Protein AF-A0A4Y1KEZ1-F1 (afdb_monomer_lite)

Foldseek 3Di:
DDDDDPPVVPPDDPDQDPVNVVCVVCVPDPPDDDPVCQVPDPVNCVVCVPVVVVVVVVVVCCVVVPVVCVVVVPADPQLQAAPVGPDGLDQDDDVCSVVSVVVSRVRD

pLDDT: mean 82.0, std 17.88, range [36.75, 98.69]

Structure (mmCIF, N/CA/C/O backbone):
data_AF-A0A4Y1KEZ1-F1
#
_entry.id   AF-A0A4Y1KEZ1-F1
#
loop_
_atom_site.group_PDB
_atom_site.id
_atom_site.type_symbol
_atom_site.label_atom_id
_atom_site.label_alt_id
_atom_site.label_comp_id
_atom_site.label_asym_id
_atom_site.label_entity_id
_atom_site.label_seq_id
_atom_site.pdbx_PDB_ins_code
_atom_site.Cartn_x
_atom_site.Cartn_y
_atom_site.Cartn_z
_atom_site.occupancy
_atom_site.B_iso_or_equiv
_atom_site.auth_seq_id
_atom_site.auth_comp_id
_atom_site.auth_asym_id
_atom_site.auth_atom_id
_atom_site.pdbx_PDB_model_num
ATOM 1 N N . MET A 1 1 ? -14.662 14.401 -81.973 1.00 36.75 1 MET A N 1
ATOM 2 C CA . MET A 1 1 ? -15.313 15.700 -81.718 1.00 36.75 1 MET A CA 1
ATOM 3 C C . MET A 1 1 ? -15.819 15.662 -80.279 1.00 36.75 1 MET A C 1
ATOM 5 O O . MET A 1 1 ? -16.770 14.934 -80.063 1.00 36.75 1 MET A O 1
ATOM 9 N N . TYR A 1 2 ? -15.112 16.363 -79.368 1.00 36.78 2 TYR A N 1
ATOM 10 C CA . TYR A 1 2 ? -15.459 16.754 -77.973 1.00 36.78 2 TYR A CA 1
ATOM 11 C C . TYR A 1 2 ? -15.804 15.623 -76.970 1.00 36.78 2 TYR A C 1
ATOM 13 O O . TYR A 1 2 ? -16.506 14.694 -77.321 1.00 36.78 2 TYR A O 1
ATOM 21 N N . LEU A 1 3 ? -15.416 15.593 -75.693 1.00 46.59 3 LEU A N 1
ATOM 22 C CA . LEU A 1 3 ? -14.572 16.387 -74.793 1.00 46.59 3 LEU A CA 1
ATOM 23 C C . LEU A 1 3 ? -14.400 15.459 -73.562 1.00 46.59 3 LEU A C 1
ATOM 25 O O . LEU A 1 3 ? -15.409 15.057 -72.991 1.00 46.59 3 LEU A O 1
ATOM 29 N N . THR A 1 4 ? -13.191 15.039 -73.180 1.00 44.88 4 THR A N 1
ATOM 30 C CA . THR A 1 4 ? -12.986 14.325 -71.902 1.00 44.88 4 THR A CA 1
ATOM 31 C C . THR A 1 4 ? -12.524 15.343 -70.871 1.00 44.88 4 THR A C 1
ATOM 33 O O . THR A 1 4 ? -11.420 15.876 -70.992 1.00 44.88 4 THR A O 1
ATOM 36 N N . ASP A 1 5 ? -13.392 15.651 -69.911 1.00 42.66 5 ASP A N 1
ATOM 37 C CA . ASP A 1 5 ? -13.176 16.684 -68.902 1.00 42.66 5 ASP A CA 1
ATOM 38 C C . ASP A 1 5 ? -11.881 16.460 -68.091 1.00 42.66 5 ASP A C 1
ATOM 40 O O . ASP A 1 5 ? -11.651 15.363 -67.573 1.00 42.66 5 ASP A O 1
ATOM 44 N N . PRO A 1 6 ? -11.037 17.493 -67.899 1.00 44.22 6 PRO A N 1
ATOM 45 C CA . PRO A 1 6 ? -9.753 17.380 -67.200 1.00 44.22 6 PRO A CA 1
ATOM 46 C C . PRO A 1 6 ? -9.872 17.323 -65.663 1.00 44.22 6 PRO A C 1
ATOM 48 O O . PRO A 1 6 ? -8.868 17.442 -64.964 1.00 44.22 6 PRO A O 1
ATOM 51 N N . ILE A 1 7 ? -11.078 17.144 -65.112 1.00 48.97 7 ILE A N 1
ATOM 52 C CA . ILE A 1 7 ? -11.306 17.068 -63.657 1.00 48.97 7 ILE A CA 1
ATOM 53 C C . ILE A 1 7 ? -11.103 15.639 -63.122 1.00 48.97 7 ILE A C 1
ATOM 55 O O . ILE A 1 7 ? -10.732 15.470 -61.963 1.00 48.97 7 ILE A O 1
ATOM 59 N N . PHE A 1 8 ? -11.255 14.608 -63.962 1.00 44.09 8 PHE A N 1
ATOM 60 C CA . PHE A 1 8 ? -11.223 13.210 -63.510 1.00 44.09 8 PHE A CA 1
ATOM 61 C C . PHE A 1 8 ? -9.811 12.675 -63.201 1.00 44.09 8 PHE A C 1
ATOM 63 O O . PHE A 1 8 ? -9.668 11.759 -62.405 1.00 44.09 8 PHE A O 1
ATOM 70 N N . TYR A 1 9 ? -8.752 13.281 -63.749 1.00 42.84 9 TYR A N 1
ATOM 71 C CA . TYR A 1 9 ? -7.360 12.861 -63.499 1.00 42.84 9 TYR A CA 1
ATOM 72 C C . TYR A 1 9 ? -6.708 13.529 -62.270 1.00 42.84 9 TYR A C 1
ATOM 74 O O . TYR A 1 9 ? -5.494 13.449 -62.101 1.00 42.84 9 TYR A O 1
ATOM 82 N N . ARG A 1 10 ? -7.480 14.230 -61.423 1.00 42.56 10 ARG A N 1
ATOM 83 C CA . ARG A 1 10 ? -6.976 14.890 -60.196 1.00 42.56 10 ARG A CA 1
ATOM 84 C C . ARG A 1 10 ? -7.263 14.094 -58.915 1.00 42.56 10 ARG A C 1
ATOM 86 O O . ARG A 1 10 ? -7.011 14.588 -57.823 1.00 42.56 10 ARG A O 1
ATOM 93 N N . ILE A 1 11 ? -7.801 12.889 -59.011 1.00 51.31 11 ILE A N 1
ATOM 94 C CA . ILE A 1 11 ? -8.042 12.032 -57.850 1.00 51.31 11 ILE A CA 1
ATOM 95 C C . ILE A 1 11 ? -7.341 10.706 -58.159 1.00 51.31 11 ILE A C 1
ATOM 97 O O . ILE A 1 11 ? -7.454 10.219 -59.277 1.00 51.31 11 ILE A O 1
ATOM 101 N N . ASP A 1 12 ? -6.575 10.196 -57.195 1.00 49.47 12 ASP A N 1
ATOM 102 C CA . ASP A 1 12 ? -5.758 8.967 -57.224 1.00 49.47 12 ASP A CA 1
ATOM 103 C C . ASP A 1 12 ? -4.263 9.147 -57.555 1.00 49.47 12 ASP A C 1
ATOM 105 O O . ASP A 1 12 ? -3.692 8.499 -58.431 1.00 49.47 12 ASP A O 1
ATOM 109 N N . SER A 1 13 ? -3.581 9.978 -56.761 1.00 53.66 13 SER A N 1
ATOM 110 C CA . SER A 1 13 ? -2.152 9.775 -56.484 1.00 53.66 13 SER A CA 1
ATOM 111 C C . SER A 1 13 ? -2.012 8.650 -55.441 1.00 53.66 13 SER A C 1
ATOM 113 O O . SER A 1 13 ? -2.390 8.880 -54.296 1.00 53.66 13 SER A O 1
ATOM 115 N N . PRO A 1 14 ? -1.435 7.466 -55.740 1.00 55.44 14 PRO A N 1
ATOM 116 C CA . PRO A 1 14 ? -1.177 6.432 -54.730 1.00 55.44 14 PRO A CA 1
ATOM 117 C C . PRO A 1 14 ? 0.131 6.688 -53.961 1.00 55.44 14 PRO A C 1
ATOM 119 O O . PRO A 1 14 ? 0.701 5.779 -53.363 1.00 55.44 14 PRO A O 1
ATOM 122 N N . PHE A 1 15 ? 0.661 7.908 -54.026 1.00 55.44 15 PHE A N 1
ATOM 123 C CA . PHE A 1 15 ? 1.938 8.262 -53.433 1.00 55.44 15 PHE A CA 1
ATOM 124 C C . PHE A 1 15 ? 1.6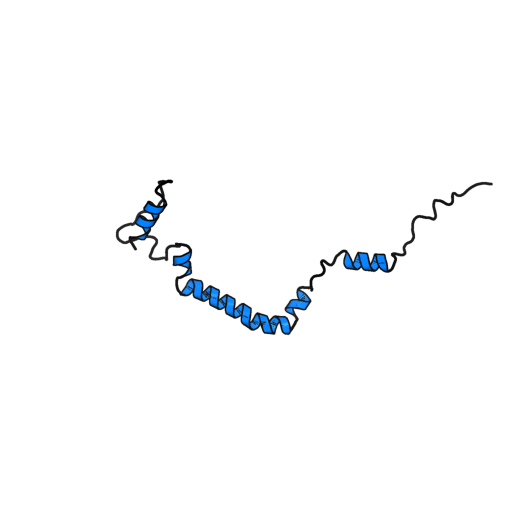75 9.111 -52.197 1.00 55.44 15 PHE A C 1
ATOM 126 O O . PHE A 1 15 ? 1.615 10.338 -52.292 1.00 55.44 15 PHE A O 1
ATOM 133 N N . LEU A 1 16 ? 1.504 8.445 -51.048 1.00 60.84 16 LEU A N 1
ATOM 134 C CA . LEU A 1 16 ? 1.637 9.120 -49.760 1.00 60.84 16 LEU A CA 1
ATOM 135 C C . LEU A 1 16 ? 2.983 9.847 -49.780 1.00 60.84 16 LEU A C 1
ATOM 137 O O . LEU A 1 16 ? 4.030 9.259 -50.075 1.00 60.84 16 LEU A O 1
ATOM 141 N N . THR A 1 17 ? 2.965 11.148 -49.517 1.00 77.44 17 THR A N 1
ATOM 142 C CA . THR A 1 17 ? 4.218 11.901 -49.431 1.00 77.44 17 THR A CA 1
ATOM 143 C C . THR A 1 17 ? 5.034 11.387 -48.241 1.00 77.44 17 THR A C 1
ATOM 145 O O . THR A 1 17 ? 4.479 10.829 -47.298 1.00 77.44 17 THR A O 1
ATOM 148 N N . VAL A 1 18 ? 6.360 11.567 -48.239 1.00 69.69 18 VAL A N 1
ATOM 149 C CA . VAL A 1 18 ? 7.200 11.179 -47.082 1.00 69.69 18 VAL A CA 1
ATOM 150 C C . VAL A 1 18 ? 6.670 11.803 -45.786 1.00 69.69 18 VAL A C 1
ATOM 152 O O . VAL A 1 18 ? 6.702 11.156 -44.747 1.00 69.69 18 VAL A O 1
ATOM 155 N N . GLN A 1 19 ? 6.120 13.017 -45.863 1.00 68.12 19 GLN A N 1
ATOM 156 C CA . GLN A 1 19 ? 5.471 13.678 -44.731 1.00 68.12 19 GLN A CA 1
ATOM 157 C C . GLN A 1 19 ? 4.213 12.938 -44.270 1.00 68.12 19 GLN A C 1
ATOM 159 O O . GLN A 1 19 ? 4.032 12.749 -43.079 1.00 68.12 19 GLN A O 1
ATOM 164 N N . GLU A 1 20 ? 3.398 12.441 -45.196 1.00 69.00 20 GLU A N 1
ATOM 165 C CA . GLU A 1 20 ? 2.186 11.675 -44.892 1.00 69.00 20 GLU A CA 1
ATOM 166 C C . GLU A 1 20 ? 2.509 10.272 -44.347 1.00 69.00 20 GLU A C 1
ATOM 168 O O . GLU A 1 20 ? 1.839 9.796 -43.441 1.00 69.00 20 GLU A O 1
ATOM 173 N N . TYR A 1 21 ? 3.580 9.620 -44.821 1.00 66.31 21 TYR A N 1
ATOM 174 C CA . TYR A 1 21 ? 4.095 8.375 -44.226 1.00 66.31 21 TYR A CA 1
ATOM 175 C C . TYR A 1 21 ? 4.655 8.595 -42.817 1.00 66.31 21 TYR A C 1
ATOM 177 O O . TYR A 1 21 ? 4.456 7.757 -41.936 1.00 66.31 21 TYR A O 1
ATOM 185 N N . VAL A 1 22 ? 5.355 9.711 -42.602 1.00 68.25 22 VAL A N 1
ATOM 186 C CA . VAL A 1 22 ? 5.852 10.113 -41.283 1.00 68.25 22 VAL A CA 1
ATOM 187 C C . VAL A 1 22 ? 4.673 10.414 -40.358 1.00 68.25 22 VAL A C 1
ATOM 189 O O . VAL A 1 22 ? 4.620 9.842 -39.273 1.00 68.25 22 VAL A O 1
ATOM 192 N N . GLU A 1 23 ? 3.677 11.183 -40.801 1.00 67.31 23 GLU A N 1
ATOM 193 C CA . GLU A 1 23 ? 2.438 11.436 -40.056 1.00 67.31 23 GLU A CA 1
ATOM 194 C C . GLU A 1 23 ? 1.670 10.145 -39.756 1.00 67.31 23 GLU A C 1
ATOM 196 O O . GLU A 1 23 ? 1.264 9.945 -38.617 1.00 67.31 23 GLU A O 1
ATOM 201 N N . LEU A 1 24 ? 1.546 9.213 -40.707 1.00 65.81 24 LEU A N 1
ATOM 202 C CA . LEU A 1 24 ? 0.912 7.911 -40.486 1.00 65.81 24 LEU A CA 1
ATOM 203 C C . LEU A 1 24 ? 1.688 7.076 -39.450 1.00 65.81 24 LEU A C 1
ATOM 205 O O . LEU A 1 24 ? 1.078 6.478 -38.564 1.00 65.81 24 LEU A O 1
ATOM 209 N N . SER A 1 25 ? 3.026 7.075 -39.509 1.00 63.06 25 SER A N 1
ATOM 210 C CA . SER A 1 25 ? 3.894 6.383 -38.541 1.00 63.06 25 SER A CA 1
ATOM 211 C C . SER A 1 25 ? 3.859 7.009 -37.139 1.00 63.06 25 SER A C 1
ATOM 213 O O . SER A 1 25 ? 4.021 6.306 -36.142 1.00 63.06 25 SER A O 1
ATOM 215 N N . MET A 1 26 ? 3.593 8.317 -37.058 1.00 66.44 26 MET A N 1
ATOM 216 C CA . MET A 1 26 ? 3.411 9.063 -35.812 1.00 66.44 26 MET A CA 1
ATOM 217 C C . MET A 1 26 ? 1.967 8.987 -35.292 1.00 66.44 26 MET A C 1
ATOM 219 O O . MET A 1 26 ? 1.757 9.096 -34.088 1.00 66.44 26 MET A O 1
ATOM 223 N N . SER A 1 27 ? 0.979 8.728 -36.158 1.00 64.69 27 SER A N 1
ATOM 224 C CA . SER A 1 27 ? -0.456 8.711 -35.817 1.00 64.69 27 SER A CA 1
ATOM 225 C C . SER A 1 27 ? -0.871 7.594 -34.849 1.00 64.69 27 SER A C 1
ATOM 227 O O . SER A 1 27 ? -1.958 7.651 -34.280 1.00 64.69 27 SER A O 1
ATOM 229 N N . GLY A 1 28 ? -0.002 6.599 -34.631 1.00 67.69 28 GLY A N 1
ATOM 230 C CA . GLY A 1 28 ? -0.202 5.508 -33.671 1.00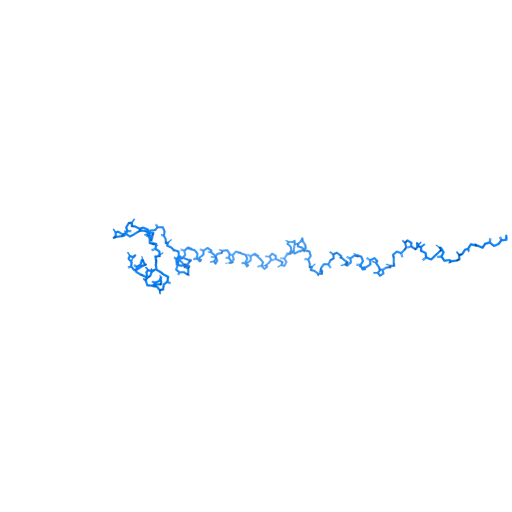 67.69 28 GLY A CA 1
ATOM 231 C C . GLY A 1 28 ? 0.749 5.522 -32.471 1.00 67.69 28 GLY A C 1
ATOM 232 O O . GLY A 1 28 ? 0.690 4.606 -31.654 1.00 67.69 28 GLY A O 1
ATOM 233 N N . SER A 1 29 ? 1.639 6.516 -32.364 1.00 75.94 29 SER A N 1
ATOM 234 C CA . SER A 1 29 ? 2.619 6.617 -31.280 1.00 75.94 29 SER A CA 1
ATOM 235 C C . SER A 1 29 ? 2.307 7.823 -30.406 1.00 75.94 29 SER A C 1
ATOM 237 O O . SER A 1 29 ? 2.413 8.969 -30.834 1.00 75.94 29 SER A O 1
ATOM 239 N N . THR A 1 30 ? 1.952 7.567 -29.153 1.00 86.38 30 THR A N 1
ATOM 240 C CA . THR A 1 30 ? 1.675 8.591 -28.136 1.00 86.38 30 THR A CA 1
ATOM 241 C C . THR A 1 30 ? 2.946 9.298 -27.634 1.00 86.38 30 THR A C 1
ATOM 243 O O . THR A 1 30 ? 2.866 10.272 -26.889 1.00 86.38 30 THR A O 1
ATOM 246 N N . GLY A 1 31 ? 4.126 8.883 -28.113 1.00 86.31 31 GLY A N 1
ATOM 247 C CA . GLY A 1 31 ? 5.412 9.532 -27.851 1.00 86.31 31 GLY A CA 1
ATOM 248 C C . GLY A 1 31 ? 6.161 9.002 -26.626 1.00 86.31 31 GLY A C 1
ATOM 249 O O . GLY A 1 31 ? 7.325 9.356 -26.429 1.00 86.31 31 GLY A O 1
ATOM 250 N N . GLU A 1 32 ? 5.556 8.131 -25.813 1.00 91.69 32 GLU A N 1
ATOM 251 C CA . GLU A 1 32 ? 6.250 7.459 -24.718 1.00 91.69 32 GLU A CA 1
ATOM 252 C C . GLU A 1 32 ? 7.173 6.345 -25.223 1.00 91.69 32 GLU A C 1
ATOM 254 O O . GLU A 1 32 ? 6.996 5.741 -26.283 1.00 91.69 32 GLU A O 1
ATOM 259 N N . ARG A 1 33 ? 8.180 6.028 -24.409 1.00 90.44 33 ARG A N 1
ATOM 260 C CA . ARG A 1 33 ? 9.038 4.870 -24.647 1.00 90.44 33 ARG A CA 1
ATOM 261 C C . ARG A 1 33 ? 8.230 3.582 -24.473 1.00 90.44 33 ARG A C 1
ATOM 263 O O . ARG A 1 33 ? 7.520 3.437 -23.480 1.00 90.44 33 ARG A O 1
ATOM 270 N N . SER A 1 34 ? 8.407 2.623 -25.382 1.00 92.81 34 SER A N 1
ATOM 271 C CA . SER A 1 34 ? 7.724 1.329 -25.292 1.00 92.81 34 SER A CA 1
ATOM 272 C C . SER A 1 34 ? 8.058 0.600 -23.980 1.00 92.81 34 SER A C 1
ATOM 274 O O . SER A 1 34 ? 9.194 0.638 -23.494 1.00 92.81 34 SER A O 1
ATOM 276 N N . PHE A 1 35 ? 7.081 -0.107 -23.401 1.00 94.44 35 PHE A N 1
ATOM 277 C CA . PHE A 1 35 ? 7.307 -0.879 -22.174 1.00 94.44 35 PHE A CA 1
ATOM 278 C C . PHE A 1 35 ? 8.371 -1.963 -22.349 1.00 94.44 35 PHE A C 1
ATOM 280 O O . PHE A 1 35 ? 9.180 -2.160 -21.444 1.00 94.44 35 PHE A O 1
ATOM 287 N N . ALA A 1 36 ? 8.411 -2.621 -23.512 1.00 94.69 36 ALA A N 1
ATOM 288 C CA . ALA A 1 36 ? 9.416 -3.633 -23.825 1.00 94.69 36 ALA A CA 1
ATOM 289 C C . ALA A 1 36 ? 10.840 -3.061 -23.727 1.00 94.69 36 ALA A C 1
ATOM 291 O O . ALA A 1 36 ? 11.710 -3.671 -23.102 1.00 94.69 36 ALA A O 1
ATOM 292 N N . ASP A 1 37 ? 11.066 -1.848 -24.239 1.00 94.38 37 ASP A N 1
ATOM 293 C CA . ASP A 1 37 ? 12.367 -1.178 -24.136 1.00 94.38 37 ASP A CA 1
ATOM 294 C C . ASP A 1 37 ? 12.694 -0.758 -22.697 1.00 94.38 37 ASP A C 1
ATOM 296 O O . ASP A 1 37 ? 13.863 -0.701 -22.301 1.00 94.38 37 ASP A O 1
ATOM 300 N N . ILE A 1 38 ? 11.679 -0.420 -21.898 1.00 96.00 38 ILE A N 1
ATOM 301 C CA . ILE A 1 38 ? 11.849 -0.049 -20.490 1.00 96.00 38 ILE A CA 1
ATOM 302 C C . ILE A 1 38 ? 12.294 -1.269 -19.676 1.00 96.00 38 ILE A C 1
ATOM 304 O O . ILE A 1 38 ? 13.353 -1.208 -19.052 1.00 96.00 38 ILE A O 1
ATOM 308 N N . ILE A 1 39 ? 11.547 -2.377 -19.722 1.00 96.19 39 ILE A N 1
ATOM 309 C CA . ILE A 1 39 ? 11.809 -3.563 -18.887 1.00 96.19 39 ILE A CA 1
ATOM 310 C C . ILE A 1 39 ? 13.039 -4.362 -19.330 1.00 96.19 39 ILE A C 1
ATOM 312 O O . ILE A 1 39 ? 13.576 -5.131 -18.543 1.00 96.19 39 ILE A O 1
ATOM 316 N N . THR A 1 40 ? 13.520 -4.196 -20.562 1.00 96.88 40 THR A N 1
ATOM 317 C CA . THR A 1 40 ? 14.778 -4.818 -21.027 1.00 96.88 40 THR A CA 1
ATOM 318 C C . THR A 1 40 ? 16.009 -3.951 -20.742 1.00 96.88 40 THR A C 1
ATOM 320 O O . THR A 1 40 ? 17.144 -4.399 -20.895 1.00 96.88 40 THR A O 1
ATOM 323 N N . SER A 1 41 ? 15.820 -2.706 -20.292 1.00 97.62 41 SER A N 1
ATOM 324 C CA . SER A 1 41 ? 16.917 -1.778 -20.021 1.00 97.62 41 SER A CA 1
ATOM 325 C C . SER A 1 41 ? 17.637 -2.094 -18.708 1.00 97.62 41 SER A C 1
ATOM 327 O O . SER A 1 41 ? 17.023 -2.150 -17.644 1.00 97.62 41 SER A O 1
ATOM 329 N N . ILE A 1 42 ? 18.972 -2.157 -18.743 1.00 98.00 42 ILE A N 1
ATOM 330 C CA . ILE A 1 42 ? 19.806 -2.313 -17.536 1.00 98.00 42 ILE A CA 1
ATOM 331 C C . ILE A 1 42 ? 19.553 -1.176 -16.535 1.00 98.00 42 ILE A C 1
ATOM 333 O O . ILE A 1 42 ? 19.392 -1.428 -15.345 1.00 98.00 42 ILE A O 1
ATOM 337 N N . ARG A 1 43 ? 19.449 0.078 -17.002 1.00 97.75 43 ARG A N 1
ATOM 338 C CA . ARG A 1 43 ? 19.193 1.242 -16.132 1.00 97.75 43 ARG A CA 1
ATOM 339 C C . ARG A 1 43 ? 17.881 1.104 -15.361 1.00 97.75 43 ARG A C 1
ATOM 341 O O . ARG A 1 43 ? 17.815 1.509 -14.204 1.00 97.75 43 ARG A O 1
ATOM 348 N N . TYR A 1 44 ? 16.850 0.548 -15.999 1.00 98.12 44 TYR A N 1
ATOM 349 C CA . TYR A 1 44 ? 15.571 0.305 -15.340 1.00 98.12 44 TYR A CA 1
ATOM 350 C C . TYR A 1 44 ? 15.761 -0.641 -14.152 1.00 98.12 44 TYR A C 1
ATOM 352 O O . TYR A 1 44 ? 15.374 -0.286 -13.041 1.00 98.12 44 TYR A O 1
ATOM 360 N N . TRP A 1 45 ? 16.452 -1.766 -14.348 1.00 98.31 45 TRP A N 1
ATOM 361 C CA . TRP A 1 45 ? 16.708 -2.740 -13.285 1.00 98.31 45 TRP A CA 1
ATOM 362 C C . TRP A 1 45 ? 17.696 -2.266 -12.220 1.00 98.31 45 TRP A C 1
ATOM 364 O O . TRP A 1 45 ? 17.498 -2.586 -11.054 1.00 98.31 45 TRP A O 1
ATOM 374 N N . VAL A 1 46 ? 18.702 -1.454 -12.555 1.00 98.31 46 VAL A N 1
ATOM 375 C CA . VAL A 1 46 ? 19.601 -0.857 -11.545 1.00 98.31 46 VAL A CA 1
ATOM 376 C C . VAL A 1 46 ? 18.807 -0.038 -10.523 1.00 98.31 46 VAL A C 1
ATOM 378 O O . VAL A 1 46 ? 19.079 -0.114 -9.332 1.00 98.31 46 VAL A O 1
ATOM 381 N N . ILE A 1 47 ? 17.782 0.692 -10.969 1.00 98.25 47 ILE A N 1
ATOM 382 C CA . ILE A 1 47 ? 16.920 1.483 -10.082 1.00 98.25 47 ILE A CA 1
ATOM 383 C C . ILE A 1 47 ? 15.880 0.584 -9.396 1.00 98.25 47 ILE A C 1
ATOM 385 O O . ILE A 1 47 ? 15.737 0.601 -8.173 1.00 98.25 47 ILE A O 1
ATOM 389 N N . HIS A 1 48 ? 15.162 -0.225 -10.178 1.00 98.12 48 HIS A N 1
ATOM 390 C CA . HIS A 1 48 ? 14.008 -0.986 -9.694 1.00 98.12 48 HIS A CA 1
ATOM 391 C C . HIS A 1 48 ? 14.380 -2.203 -8.846 1.00 98.12 48 HIS A C 1
ATOM 393 O O . HIS A 1 48 ? 13.566 -2.641 -8.039 1.00 98.12 48 HIS A O 1
ATOM 399 N N . SER A 1 49 ? 15.615 -2.702 -8.940 1.00 98.19 49 SER A N 1
ATOM 400 C CA . SER A 1 49 ? 16.128 -3.729 -8.022 1.00 98.19 49 SER A CA 1
ATOM 401 C C . SER A 1 49 ? 16.281 -3.230 -6.583 1.00 98.19 49 SER A C 1
ATOM 403 O O . SER A 1 49 ? 16.350 -4.050 -5.674 1.00 98.19 49 SER A O 1
ATOM 405 N N . ILE A 1 50 ? 16.287 -1.912 -6.360 1.00 98.25 50 ILE A N 1
ATOM 406 C CA . ILE A 1 50 ? 16.283 -1.310 -5.023 1.00 98.25 50 ILE A CA 1
ATOM 407 C C . ILE A 1 50 ? 14.874 -0.829 -4.681 1.00 98.25 50 ILE A C 1
ATOM 409 O O . ILE A 1 50 ? 14.324 -1.215 -3.653 1.00 98.25 50 ILE A O 1
ATOM 413 N N . THR A 1 51 ? 14.249 -0.030 -5.551 1.00 98.50 51 THR A N 1
ATOM 414 C CA . THR A 1 51 ? 12.966 0.609 -5.219 1.00 98.50 51 THR A CA 1
ATOM 415 C C . THR A 1 51 ? 11.816 -0.387 -5.063 1.00 98.50 51 THR A C 1
ATOM 417 O O . THR A 1 51 ? 10.991 -0.196 -4.170 1.00 98.50 51 THR A O 1
ATOM 420 N N . ILE A 1 52 ? 11.765 -1.469 -5.855 1.00 98.50 52 ILE A N 1
ATOM 421 C CA . ILE A 1 52 ? 10.703 -2.482 -5.735 1.00 98.50 52 ILE A CA 1
ATOM 422 C C . ILE A 1 52 ? 10.834 -3.259 -4.413 1.00 98.50 52 ILE A C 1
ATOM 424 O O . ILE A 1 52 ? 9.862 -3.255 -3.652 1.00 98.50 52 ILE A O 1
ATOM 428 N N . PRO A 1 53 ? 11.990 -3.869 -4.059 1.00 98.56 53 PRO A N 1
ATOM 429 C CA . PRO A 1 53 ? 12.129 -4.523 -2.758 1.00 98.56 53 PRO A CA 1
ATOM 430 C C . PRO A 1 53 ? 11.938 -3.573 -1.574 1.00 98.56 53 PRO A C 1
ATOM 432 O O . PRO A 1 53 ? 11.330 -3.965 -0.581 1.00 98.56 53 PRO A O 1
ATOM 435 N N . SER A 1 54 ? 12.391 -2.317 -1.670 1.00 98.62 54 SER A N 1
ATOM 436 C CA . SER A 1 54 ? 12.166 -1.328 -0.610 1.00 98.62 54 SER A CA 1
ATOM 437 C C . SER A 1 54 ? 10.681 -1.049 -0.377 1.00 98.62 54 SER A C 1
ATOM 439 O O . SER A 1 54 ? 10.241 -1.073 0.770 1.00 98.62 54 SER A O 1
ATOM 441 N N . LEU A 1 55 ? 9.893 -0.828 -1.436 1.00 98.69 55 LEU A N 1
ATOM 442 C CA . LEU A 1 55 ? 8.444 -0.637 -1.310 1.00 98.69 55 LEU A CA 1
ATOM 443 C C . LEU A 1 55 ? 7.746 -1.894 -0.784 1.00 98.69 55 LEU A C 1
ATOM 445 O O . LEU A 1 55 ? 6.837 -1.789 0.037 1.00 98.69 55 LEU A O 1
ATOM 449 N N . PHE A 1 56 ? 8.197 -3.077 -1.206 1.00 98.50 56 PHE A N 1
ATOM 450 C CA . PHE A 1 56 ? 7.671 -4.341 -0.701 1.00 98.50 56 PHE A CA 1
ATOM 451 C C . PHE A 1 56 ? 7.896 -4.484 0.811 1.00 98.50 56 PHE A C 1
ATOM 453 O O . PHE A 1 56 ? 6.954 -4.767 1.549 1.00 98.50 56 PHE A O 1
ATOM 460 N N . ILE A 1 57 ? 9.118 -4.229 1.291 1.00 98.50 57 ILE A N 1
ATOM 461 C CA . ILE A 1 57 ? 9.445 -4.280 2.724 1.00 98.50 57 ILE A CA 1
ATOM 462 C C . ILE A 1 57 ? 8.692 -3.192 3.495 1.00 98.50 57 ILE A C 1
ATOM 464 O O . ILE A 1 57 ? 8.212 -3.456 4.593 1.00 98.50 57 ILE A O 1
ATOM 468 N N . ALA A 1 58 ? 8.536 -1.991 2.934 1.00 98.50 58 ALA A N 1
ATOM 469 C CA . ALA A 1 58 ? 7.745 -0.936 3.561 1.00 98.50 58 ALA A CA 1
ATOM 470 C C . ALA A 1 58 ? 6.279 -1.364 3.754 1.00 98.50 58 ALA A C 1
ATOM 472 O O . ALA A 1 58 ? 5.740 -1.221 4.850 1.00 98.50 58 ALA A O 1
ATOM 473 N N . GLY A 1 59 ? 5.655 -1.949 2.725 1.00 98.38 59 GLY A N 1
ATOM 474 C CA . GLY A 1 59 ? 4.299 -2.498 2.817 1.00 98.38 59 GLY A CA 1
ATOM 475 C C . GLY A 1 59 ? 4.195 -3.666 3.800 1.00 98.38 59 GLY A C 1
ATOM 476 O O . GLY A 1 59 ? 3.245 -3.740 4.576 1.00 98.38 59 GLY A O 1
ATOM 477 N N . TRP A 1 60 ? 5.202 -4.542 3.831 1.00 98.31 60 TRP A N 1
ATOM 478 C CA . TRP A 1 60 ? 5.283 -5.614 4.821 1.00 98.31 60 TRP A CA 1
ATOM 479 C C . TRP A 1 60 ? 5.322 -5.057 6.245 1.00 98.31 60 TRP A C 1
ATOM 481 O O . TRP A 1 60 ? 4.510 -5.453 7.077 1.00 98.31 60 TRP A O 1
ATOM 491 N N . LEU A 1 61 ? 6.231 -4.116 6.521 1.00 98.50 61 LEU A N 1
ATOM 492 C CA . LEU A 1 61 ? 6.380 -3.495 7.837 1.00 98.50 61 LEU A CA 1
ATOM 493 C C . LEU A 1 61 ? 5.112 -2.758 8.264 1.00 98.50 61 LEU A C 1
ATOM 495 O O . LEU A 1 61 ? 4.731 -2.838 9.430 1.00 98.50 61 LEU A O 1
ATOM 499 N N . PHE A 1 62 ? 4.431 -2.094 7.332 1.00 98.31 62 PHE A N 1
ATOM 500 C CA . PHE A 1 62 ? 3.163 -1.413 7.591 1.00 98.31 62 PHE A CA 1
ATOM 501 C C . PHE A 1 62 ? 2.101 -2.351 8.191 1.00 98.31 62 PHE A C 1
ATOM 503 O O . PHE A 1 62 ? 1.383 -1.965 9.112 1.00 98.31 62 PHE A O 1
ATOM 510 N N . VAL A 1 63 ? 2.042 -3.605 7.735 1.00 97.31 63 VAL A N 1
ATOM 511 C CA . VAL A 1 63 ? 1.128 -4.615 8.288 1.00 97.31 63 VAL A CA 1
ATOM 512 C C . VAL A 1 63 ? 1.729 -5.313 9.511 1.00 97.31 63 VAL A C 1
ATOM 514 O O . VAL A 1 63 ? 1.060 -5.447 10.533 1.00 97.31 63 VAL A O 1
ATOM 517 N N . SER A 1 64 ? 2.992 -5.746 9.443 1.00 96.81 64 SER A N 1
ATOM 518 C CA . SER A 1 64 ? 3.605 -6.588 10.478 1.00 96.81 64 SER A CA 1
ATOM 519 C C . SER A 1 64 ? 3.842 -5.862 11.802 1.00 96.81 64 SER A C 1
ATOM 521 O O . SER A 1 64 ? 3.902 -6.504 12.843 1.00 96.81 64 SER A O 1
ATOM 523 N N . THR A 1 65 ? 4.004 -4.536 11.772 1.00 96.94 65 THR A N 1
ATOM 524 C CA . THR A 1 65 ? 4.126 -3.704 12.986 1.00 96.94 65 THR A CA 1
ATOM 525 C C . THR A 1 65 ? 2.786 -3.415 13.654 1.00 96.94 65 THR A C 1
ATOM 527 O O . THR A 1 65 ? 2.759 -2.912 14.771 1.00 96.94 65 THR A O 1
ATOM 530 N N . GLY A 1 66 ? 1.677 -3.723 12.982 1.00 94.94 66 GLY A N 1
ATOM 531 C CA . GLY A 1 66 ? 0.333 -3.411 13.448 1.00 94.94 66 GLY A CA 1
ATOM 532 C C . GLY A 1 66 ? -0.178 -2.024 13.039 1.00 94.94 66 GLY A C 1
ATOM 533 O O . GLY A 1 66 ? -1.363 -1.758 13.211 1.00 94.94 66 GLY A O 1
ATOM 534 N N . LEU A 1 67 ? 0.660 -1.179 12.423 1.00 96.62 67 LEU A N 1
ATOM 535 C CA . LEU A 1 67 ? 0.301 0.194 12.046 1.00 96.62 67 LEU A CA 1
ATOM 536 C C . LEU A 1 67 ? -0.933 0.267 11.131 1.00 96.62 67 LEU A C 1
ATOM 538 O O . LEU A 1 67 ? -1.724 1.199 11.241 1.00 96.62 67 LEU A O 1
ATOM 542 N N . ALA A 1 68 ? -1.130 -0.717 10.252 1.00 97.06 68 ALA A N 1
ATOM 543 C CA . ALA A 1 68 ? -2.320 -0.799 9.408 1.00 97.06 68 ALA A CA 1
ATOM 544 C C . ALA A 1 68 ? -3.633 -0.866 10.213 1.00 97.06 68 ALA A C 1
ATOM 546 O O . ALA A 1 68 ? -4.616 -0.237 9.825 1.00 97.06 68 ALA A O 1
ATOM 547 N N . TYR A 1 69 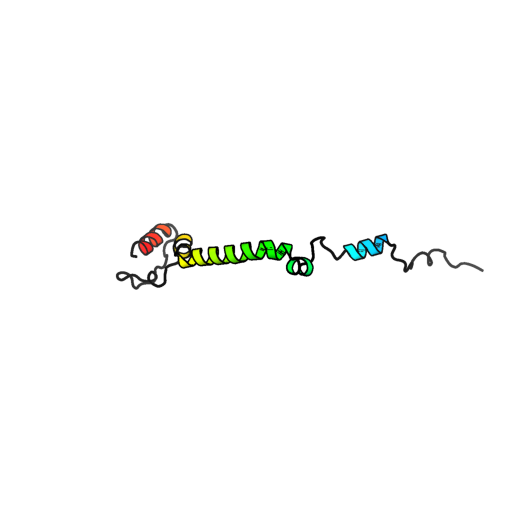? -3.651 -1.604 11.328 1.00 94.50 69 TYR A N 1
ATOM 548 C CA . TYR A 1 69 ? -4.834 -1.708 12.188 1.00 94.50 69 TYR A CA 1
ATOM 549 C C . TYR A 1 69 ? -5.127 -0.363 12.852 1.00 94.50 69 TYR A C 1
ATOM 551 O O . TYR A 1 69 ? -6.265 0.097 12.827 1.00 94.50 69 TYR A O 1
ATOM 559 N N . ASP A 1 70 ? -4.082 0.309 13.331 1.00 92.56 70 ASP A N 1
ATOM 560 C CA . ASP A 1 70 ? -4.199 1.576 14.048 1.00 92.56 70 ASP A CA 1
ATOM 561 C C . ASP A 1 70 ? -4.595 2.737 13.107 1.00 92.56 70 ASP A C 1
ATOM 563 O O . ASP A 1 70 ? -5.428 3.568 13.460 1.00 92.56 70 ASP A O 1
ATOM 567 N N . VAL A 1 71 ? -4.047 2.789 11.883 1.00 94.75 71 VAL A N 1
ATOM 568 C CA . VAL A 1 71 ? -4.348 3.839 10.885 1.00 94.75 71 VAL A CA 1
ATOM 569 C C . VAL A 1 71 ? -5.777 3.743 10.362 1.00 94.75 71 VAL A C 1
ATOM 571 O O . VAL A 1 71 ? -6.430 4.766 10.161 1.00 94.75 71 VAL A O 1
ATOM 574 N N . PHE A 1 72 ? -6.255 2.526 10.100 1.00 94.56 72 PHE A N 1
ATOM 575 C CA . PHE A 1 72 ? -7.572 2.317 9.499 1.00 94.56 72 PHE A CA 1
ATOM 576 C C . PHE A 1 72 ? -8.667 1.996 10.519 1.00 94.56 72 PHE A C 1
ATOM 578 O O . PHE A 1 72 ? -9.828 1.884 10.130 1.00 94.56 72 PHE A O 1
ATOM 585 N N . GLY A 1 73 ? -8.327 1.836 11.800 1.00 90.12 73 GLY A N 1
ATOM 586 C CA . GLY A 1 73 ? -9.270 1.403 12.832 1.00 90.12 73 GLY A CA 1
ATOM 587 C C . GLY A 1 73 ? -9.829 -0.001 12.578 1.00 90.12 73 GLY A C 1
ATOM 588 O O . GLY A 1 73 ? -10.951 -0.297 12.982 1.00 90.12 73 GLY A O 1
ATOM 589 N N . SER A 1 74 ? -9.088 -0.854 11.859 1.00 91.88 74 SER A N 1
ATOM 590 C CA . SER A 1 74 ? -9.497 -2.241 11.634 1.00 91.88 74 SER A CA 1
ATOM 591 C C . SER A 1 74 ? -9.243 -3.036 12.912 1.00 91.88 74 SER A C 1
ATOM 593 O O . SER A 1 74 ? -8.090 -3.092 13.338 1.00 91.88 74 SER A O 1
ATOM 595 N N . PRO A 1 75 ? -10.247 -3.721 13.479 1.00 89.62 75 PRO A N 1
ATOM 596 C CA . PRO A 1 75 ? -10.024 -4.581 14.631 1.00 89.62 75 PRO A CA 1
ATOM 597 C C . PRO A 1 75 ? -9.047 -5.706 14.284 1.00 89.62 75 PRO A C 1
ATOM 599 O O . PRO A 1 75 ? -9.159 -6.347 13.227 1.00 89.62 75 PRO A O 1
ATOM 602 N N . ARG A 1 76 ? -8.091 -5.971 15.175 1.00 91.31 76 ARG A N 1
ATOM 603 C CA . ARG A 1 76 ? -7.268 -7.184 15.113 1.00 91.31 76 ARG A CA 1
ATOM 604 C C . ARG A 1 76 ? -8.148 -8.416 15.364 1.00 91.31 76 ARG A C 1
ATOM 606 O O . ARG A 1 76 ? -9.241 -8.296 15.917 1.00 91.31 76 ARG A O 1
ATOM 613 N N . PRO A 1 77 ? -7.700 -9.634 15.006 1.00 89.50 77 PRO A N 1
ATOM 614 C CA . PRO A 1 77 ? -8.497 -10.848 15.214 1.00 89.50 77 PRO A CA 1
ATOM 615 C C . PRO A 1 77 ? -9.007 -11.050 16.652 1.00 89.50 77 PRO A C 1
ATOM 617 O O . PRO A 1 77 ? -10.072 -11.624 16.847 1.00 89.50 77 PRO A O 1
ATOM 620 N N . ASN A 1 78 ? -8.274 -10.555 17.650 1.00 87.88 78 ASN A N 1
ATOM 621 C CA . ASN A 1 78 ? -8.629 -10.607 19.069 1.00 87.88 78 ASN A CA 1
ATOM 622 C C . ASN A 1 78 ? -9.412 -9.377 19.576 1.00 87.88 78 ASN A C 1
ATOM 624 O O . ASN A 1 78 ? -9.727 -9.323 20.756 1.00 87.88 78 ASN A O 1
ATOM 628 N N . GLU A 1 79 ? -9.730 -8.412 18.712 1.00 86.38 79 GLU A N 1
ATOM 629 C CA . GLU A 1 79 ? -10.408 -7.149 19.052 1.00 86.38 79 GLU A CA 1
ATOM 630 C C . GLU A 1 79 ? -11.822 -7.069 18.440 1.00 86.38 79 GLU A C 1
ATOM 632 O O . GLU A 1 79 ? -12.469 -6.031 18.450 1.00 86.38 79 GLU A O 1
ATOM 637 N N . TYR A 1 80 ? -12.364 -8.152 17.879 1.00 85.56 80 TYR A N 1
ATOM 638 C CA . TYR A 1 80 ? -13.759 -8.133 17.408 1.00 85.56 80 TYR A CA 1
ATOM 639 C C . TYR A 1 80 ? -14.758 -8.183 18.574 1.00 85.56 80 TYR A C 1
ATOM 641 O O . TYR A 1 80 ? -15.770 -7.473 18.582 1.00 85.56 80 TYR A O 1
ATOM 649 N N . PHE A 1 81 ? -14.451 -9.000 19.580 1.00 85.94 81 PHE A N 1
ATOM 650 C CA . PHE A 1 81 ? -15.277 -9.224 20.762 1.00 85.94 81 PHE A CA 1
ATOM 651 C C . PHE A 1 81 ? -14.406 -9.156 22.007 1.00 85.94 81 PHE A C 1
ATOM 653 O O . PHE A 1 81 ? -13.283 -9.656 22.006 1.00 85.94 81 PHE A O 1
ATOM 660 N N . THR A 1 82 ? -14.935 -8.553 23.064 1.00 81.75 82 THR A N 1
ATOM 661 C CA . THR A 1 82 ? -14.237 -8.404 24.344 1.00 81.75 82 THR A CA 1
ATOM 662 C C . THR A 1 82 ? -14.851 -9.345 25.368 1.00 81.75 82 THR A C 1
ATOM 664 O O . THR A 1 82 ? -15.952 -9.867 25.168 1.00 81.75 82 THR A O 1
ATOM 667 N N . GLU A 1 83 ? -14.165 -9.584 26.484 1.00 79.44 83 GLU A N 1
ATOM 668 C CA . GLU A 1 83 ? -14.690 -10.466 27.536 1.00 79.44 83 GLU A CA 1
ATOM 669 C C . GLU A 1 83 ? -16.052 -9.986 28.064 1.00 79.44 83 GLU A C 1
ATOM 671 O O . GLU A 1 83 ? -16.933 -10.794 28.352 1.00 79.44 83 GLU A O 1
ATOM 676 N N . SER A 1 84 ? -16.257 -8.668 28.119 1.00 78.00 84 SER A N 1
ATOM 677 C CA . SER A 1 84 ? -17.504 -8.044 28.561 1.00 78.00 84 SER A CA 1
ATOM 678 C C . SER A 1 84 ? -18.545 -7.875 27.447 1.00 78.00 84 SER A C 1
ATOM 680 O O . SER A 1 84 ? -19.738 -7.798 27.748 1.00 78.00 84 SER A O 1
ATOM 682 N N . ARG A 1 85 ? -18.138 -7.846 26.165 1.00 78.25 85 ARG A N 1
ATOM 683 C CA . ARG A 1 85 ? -19.033 -7.634 25.015 1.00 78.25 85 ARG A CA 1
ATOM 684 C C . ARG A 1 85 ? -18.930 -8.754 23.979 1.00 78.25 85 ARG A C 1
ATOM 686 O O . ARG A 1 85 ? -18.057 -8.758 23.115 1.00 78.25 85 ARG A O 1
ATOM 693 N N . GLN A 1 86 ? -19.939 -9.623 23.992 1.00 79.69 86 GLN A N 1
ATOM 694 C CA . GLN A 1 86 ? -20.151 -10.683 22.992 1.00 79.69 86 GLN A CA 1
ATOM 695 C C . GLN A 1 86 ? -21.166 -10.295 21.892 1.00 79.69 86 GLN A C 1
ATOM 697 O O . GLN A 1 86 ? -21.451 -11.081 20.993 1.00 79.69 86 GLN A O 1
ATOM 702 N N . GLY A 1 87 ? -21.735 -9.086 21.963 1.00 79.44 87 GLY A N 1
ATOM 703 C CA . GLY A 1 87 ? -22.619 -8.527 20.934 1.00 79.44 87 GLY A CA 1
ATOM 704 C C . GLY A 1 87 ? -21.851 -7.804 19.822 1.00 79.44 87 GLY A C 1
ATOM 705 O O . GLY A 1 87 ? -20.741 -7.316 20.035 1.00 79.44 87 GLY A O 1
ATOM 706 N N . ILE A 1 88 ? -22.461 -7.711 18.637 1.00 86.44 88 ILE A N 1
ATOM 707 C CA . ILE A 1 88 ? -21.894 -7.006 17.477 1.00 86.44 88 ILE A CA 1
ATOM 708 C C . ILE A 1 88 ? -21.880 -5.488 17.762 1.00 86.44 88 ILE A C 1
ATOM 710 O O . ILE A 1 88 ? -22.938 -4.949 18.097 1.00 86.44 88 ILE A O 1
ATOM 714 N N . PRO A 1 89 ? -20.738 -4.784 17.608 1.00 84.06 89 PRO A N 1
ATOM 715 C CA . PRO A 1 89 ? -20.650 -3.332 17.794 1.00 84.06 89 PRO A CA 1
ATOM 716 C C . PRO A 1 89 ? -21.295 -2.589 16.612 1.00 84.06 89 PRO A C 1
ATOM 718 O O . PRO A 1 89 ? -20.623 -2.147 15.681 1.00 84.06 89 PRO A O 1
ATOM 721 N N . LEU A 1 90 ? -22.626 -2.510 16.615 1.00 89.88 90 LEU A N 1
ATOM 722 C CA . LEU A 1 90 ? -23.408 -1.863 15.564 1.00 89.88 90 LEU A CA 1
ATOM 723 C C . LEU A 1 90 ? -23.671 -0.394 15.912 1.00 89.88 90 LEU A C 1
ATOM 725 O O . LEU A 1 90 ? -24.236 -0.092 16.961 1.00 89.88 90 LEU A O 1
ATOM 729 N N . ILE A 1 91 ? -23.325 0.512 14.997 1.00 90.81 91 ILE A N 1
ATOM 730 C CA . ILE A 1 91 ? -23.665 1.934 15.115 1.00 90.81 91 ILE A CA 1
ATOM 731 C C . ILE A 1 91 ? -25.158 2.103 14.829 1.00 90.81 91 ILE A C 1
ATOM 733 O O . ILE A 1 91 ? -25.633 1.762 13.744 1.00 90.81 91 ILE A O 1
ATOM 737 N N . THR A 1 92 ? -25.898 2.635 15.798 1.00 92.38 92 THR A N 1
ATOM 738 C CA . THR A 1 92 ? -27.361 2.809 15.704 1.00 92.38 92 THR A CA 1
ATOM 739 C C . THR A 1 92 ? -27.789 4.270 15.631 1.00 92.38 92 THR A C 1
ATOM 741 O O . THR A 1 92 ? -28.895 4.569 15.181 1.00 92.38 92 THR A O 1
ATOM 744 N N . GLY A 1 93 ? -26.908 5.185 16.033 1.00 90.81 93 GLY A N 1
ATOM 745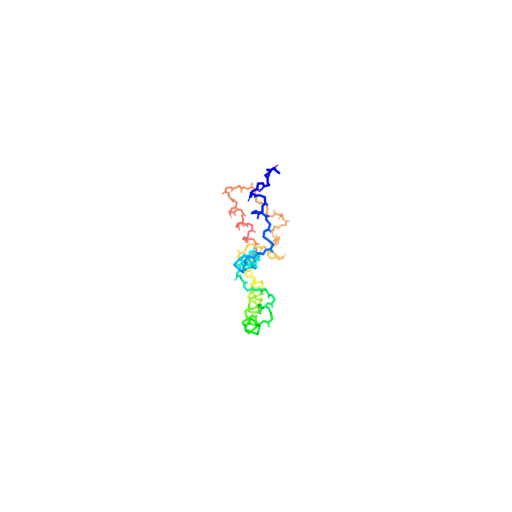 C CA . GLY A 1 93 ? -27.168 6.615 16.056 1.00 90.81 93 GLY A CA 1
ATOM 746 C C . GLY A 1 93 ? -26.252 7.375 15.098 1.00 90.81 93 GLY A C 1
ATOM 747 O O . GLY A 1 93 ? -25.062 7.091 14.978 1.00 90.81 93 GLY A O 1
ATOM 748 N N . ARG A 1 94 ? -26.828 8.315 14.338 1.00 90.44 94 ARG A N 1
ATOM 749 C CA . ARG A 1 94 ? -26.106 9.067 13.294 1.00 90.44 94 ARG A CA 1
ATOM 750 C C . ARG A 1 94 ? -25.275 10.220 13.856 1.00 90.44 94 ARG A C 1
ATOM 752 O O . ARG A 1 94 ? -24.251 10.559 13.275 1.00 90.44 94 ARG A O 1
ATOM 759 N N . PHE A 1 95 ? -25.759 10.879 14.906 1.00 94.00 95 PHE A N 1
ATOM 760 C CA . PHE A 1 95 ? -25.159 12.119 15.420 1.00 94.00 95 PHE A CA 1
ATOM 761 C C . PHE A 1 95 ? -24.163 11.870 16.560 1.00 94.00 95 PHE A C 1
ATOM 763 O O . PHE A 1 95 ? -23.304 12.703 16.814 1.00 94.00 95 PHE A O 1
ATOM 770 N N . ASP A 1 96 ? -24.258 10.706 17.189 1.00 92.75 96 ASP A N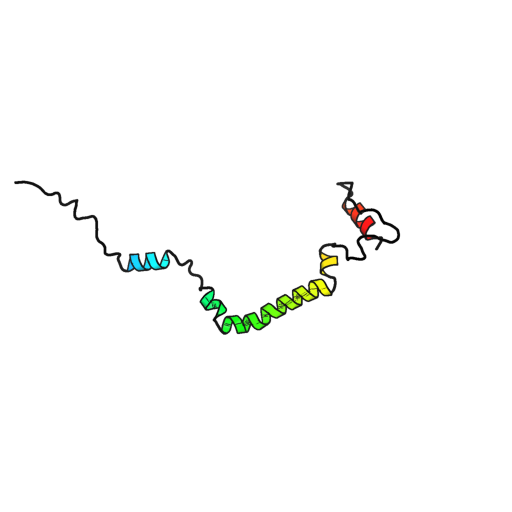 1
ATOM 771 C CA . ASP A 1 96 ? -23.452 10.187 18.294 1.00 92.75 96 ASP A CA 1
ATOM 772 C C . ASP A 1 96 ? -22.546 9.022 17.851 1.00 92.75 96 ASP A C 1
ATOM 774 O O . ASP A 1 96 ? -21.904 8.372 18.669 1.00 92.75 96 ASP A O 1
ATOM 778 N N . SER A 1 97 ? -22.437 8.763 16.543 1.00 92.31 97 SER A N 1
ATOM 779 C CA . SER A 1 97 ? -21.711 7.609 15.995 1.00 92.31 97 SER A CA 1
ATOM 780 C C . SER A 1 97 ? -20.239 7.534 16.413 1.00 92.31 97 SER A C 1
ATOM 782 O O . SER A 1 97 ? -19.703 6.440 16.555 1.00 92.31 97 SER A O 1
ATOM 784 N N . LEU A 1 98 ? -19.571 8.683 16.586 1.00 91.75 98 LEU A N 1
ATOM 785 C CA . LEU A 1 98 ? -18.173 8.730 17.033 1.00 91.75 98 LEU A CA 1
ATOM 786 C C . LEU A 1 98 ? -18.028 8.339 18.505 1.00 91.75 98 LEU A C 1
ATOM 788 O O . LEU A 1 98 ? -17.086 7.636 18.853 1.00 91.75 98 LEU A O 1
ATOM 792 N N . GLU A 1 99 ? -18.964 8.769 19.348 1.00 90.69 99 GLU A N 1
ATOM 793 C CA . GLU A 1 99 ? -18.994 8.408 20.765 1.00 90.69 99 GLU A CA 1
ATOM 794 C C . GLU A 1 99 ? -19.319 6.918 20.932 1.00 90.69 99 GLU A C 1
ATOM 796 O O . GLU A 1 99 ? -18.605 6.222 21.649 1.00 90.69 99 GLU A O 1
ATOM 801 N N . GLN A 1 100 ? -20.300 6.402 20.176 1.00 90.44 100 GLN A N 1
ATOM 802 C CA . GLN A 1 100 ? -20.609 4.966 20.134 1.00 90.44 100 GLN A CA 1
ATOM 803 C C . GLN A 1 100 ? -19.380 4.133 19.722 1.00 90.44 100 GLN A C 1
ATOM 805 O O . GLN A 1 100 ? -19.093 3.098 20.321 1.00 90.44 100 GLN A O 1
ATOM 810 N N . LEU A 1 101 ? -18.623 4.583 18.714 1.00 89.88 101 LEU A N 1
ATOM 811 C CA . LEU A 1 101 ? -17.423 3.884 18.246 1.00 89.88 101 LEU A CA 1
ATOM 812 C C . LEU A 1 101 ? -16.278 3.912 19.274 1.00 89.88 101 LEU A C 1
ATOM 814 O O . LEU A 1 101 ? -15.596 2.900 19.446 1.00 89.88 101 LEU A O 1
ATOM 818 N N . ASP A 1 102 ? -16.076 5.030 19.972 1.00 87.62 102 ASP A N 1
ATOM 819 C CA . ASP A 1 102 ? -15.094 5.155 21.058 1.00 87.62 102 ASP A CA 1
ATOM 820 C C . ASP A 1 102 ? -15.468 4.264 22.255 1.00 87.62 102 ASP A C 1
ATOM 822 O O . ASP A 1 102 ? -14.622 3.531 22.765 1.00 87.62 102 ASP A O 1
ATOM 826 N N . GLU A 1 103 ? -16.746 4.209 22.643 1.00 85.88 103 GLU A N 1
ATOM 827 C CA . GLU A 1 103 ? -17.226 3.277 23.673 1.00 85.88 103 GLU A CA 1
ATOM 828 C C . GLU A 1 103 ? -16.969 1.816 23.277 1.00 85.88 103 GLU A C 1
ATOM 830 O O . GLU A 1 103 ? -16.456 1.027 24.076 1.00 85.88 103 GLU A O 1
ATOM 835 N N . PHE A 1 104 ? -17.239 1.457 22.018 1.00 85.94 104 PHE A N 1
ATOM 836 C CA . PHE A 1 104 ? -16.945 0.117 21.523 1.00 85.94 104 PHE A CA 1
ATOM 837 C C . PHE A 1 104 ? -15.446 -0.202 21.502 1.00 85.94 104 PHE A C 1
ATOM 839 O O . PHE A 1 104 ? -15.087 -1.374 21.654 1.00 85.94 104 PHE A O 1
ATOM 846 N N . SER A 1 105 ? -14.593 0.809 21.347 1.00 81.00 105 SER A N 1
ATOM 847 C CA . SER A 1 105 ? -13.142 0.646 21.237 1.00 81.00 105 SER A CA 1
ATOM 848 C C . SER A 1 105 ? -12.409 0.696 22.582 1.00 81.00 105 SER A C 1
ATOM 850 O O . SER A 1 105 ? -11.347 0.107 22.724 1.00 81.00 105 SER A O 1
ATOM 852 N N . ARG A 1 106 ? -12.975 1.336 23.611 1.00 71.31 106 ARG A N 1
ATOM 853 C CA . ARG A 1 106 ? -12.379 1.413 24.962 1.00 71.31 106 ARG A CA 1
ATOM 854 C C . ARG A 1 106 ? -12.402 0.106 25.749 1.00 71.31 106 ARG A C 1
ATOM 856 O O . ARG A 1 106 ? -11.768 0.020 26.793 1.00 71.31 106 ARG A O 1
ATOM 863 N N . SER A 1 107 ? -13.168 -0.881 25.291 1.00 59.00 107 SER A N 1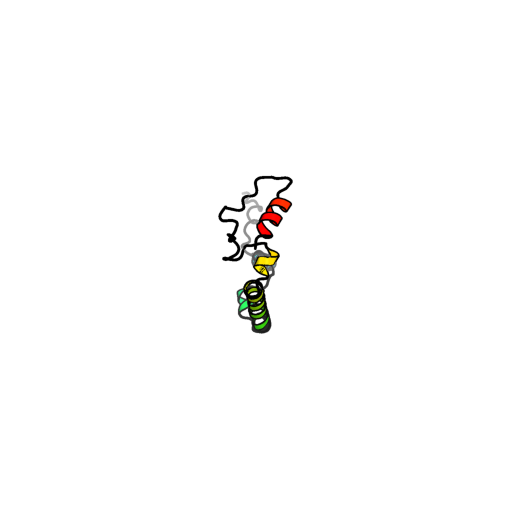
ATOM 864 C CA . SER A 1 107 ? -13.317 -2.172 25.975 1.00 59.00 107 SER A CA 1
ATOM 865 C C . SER A 1 107 ? -12.223 -3.205 25.647 1.00 59.00 107 SER A C 1
ATOM 867 O O . SER A 1 107 ? -12.345 -4.342 26.106 1.00 59.00 107 SER A O 1
ATOM 869 N N . PHE A 1 108 ? -11.208 -2.823 24.859 1.00 58.72 108 PHE A N 1
ATOM 870 C CA . PHE A 1 108 ? -10.065 -3.657 24.458 1.00 58.72 108 PHE A CA 1
ATOM 871 C C . PHE A 1 108 ? -8.899 -3.607 25.448 1.00 58.72 108 PHE A C 1
ATOM 873 O O . PHE A 1 108 ? -8.645 -2.523 26.020 1.00 58.72 108 PHE A O 1
#

Sequence (108 aa):
MYLTDPIFYRIDSPFLTVQEYVELSMSGSTGERSFADIITSIRYWVIHSITIPSLFIAGWLFVSTGLAYDVFGSPRPNEYFTESRQGIPLITGRFDSLEQLDEFSRSF

InterPro domains:
  IPR006216 Photosystem II cytochrome b559, conserved site [PS00537] (39-53)
  IPR006217 Photosystem II cytochrome b559, alpha subunit [MF_00642] (26-106)
  IPR006217 Photosystem II cytochrome b559, alpha subunit [PTHR33391] (26-108)
  IPR006217 Photosystem II cytochrome b559, alpha subunit [TIGR01332] (27-105)
  IPR013081 Photosystem II cytochrome b559, N-terminal [PF00283] (31-59)
  IPR013082 Photosystem II cytochrome b559, alpha subunit, lumenal region [PF00284] (67-104)
  IPR037025 Photosystem II cytochrome b559, alpha subunit superfamily [G3DSA:1.20.5.860] (26-108)

Organism: NCBI:txid55496

Secondary structure (DSSP, 8-state):
-----TTGGGS------HHHHHHHHHTT--SSPPHHHHHT-HHHHHHHHHHHHHHHHHHHHHHHTSHHHHHHTPPPTTSSS-SS--S------SSSHHHHHHHHHTT-

Radius of gyration: 33.87 Å; chains: 1; bounding box: 47×28×110 Å